Protein AF-A0A285VJ66-F1 (afdb_monomer_lite)

pLDDT: mean 70.26, std 9.8, range [55.66, 88.5]

Structure (mmCIF, N/CA/C/O backbone):
data_AF-A0A285VJ66-F1
#
_entry.id   AF-A0A285VJ66-F1
#
loop_
_atom_site.group_PDB
_atom_site.id
_atom_site.type_symbol
_atom_site.label_atom_id
_atom_site.label_alt_id
_atom_site.label_comp_id
_atom_site.label_asym_id
_atom_site.label_entity_id
_atom_site.label_seq_id
_atom_site.pdbx_PDB_ins_code
_atom_site.Cartn_x
_atom_site.Cartn_y
_atom_site.Cartn_z
_atom_site.occupancy
_atom_site.B_iso_or_equiv
_atom_site.auth_seq_id
_atom_site.auth_comp_id
_atom_site.auth_asym_id
_atom_site.auth_atom_id
_atom_site.pdbx_PDB_model_num
ATOM 1 N N . MET A 1 1 ? 12.751 -8.103 -43.094 1.00 55.66 1 MET A N 1
ATOM 2 C CA . MET A 1 1 ? 13.070 -7.377 -41.845 1.00 55.66 1 MET A CA 1
ATOM 3 C C . MET A 1 1 ? 13.198 -8.414 -40.741 1.00 55.66 1 MET A C 1
ATOM 5 O O . MET A 1 1 ? 12.197 -8.997 -40.358 1.00 55.66 1 MET A O 1
ATOM 9 N N . SER A 1 2 ? 14.432 -8.744 -40.346 1.00 58.69 2 SER A N 1
ATOM 10 C CA . SER A 1 2 ? 14.715 -9.666 -39.235 1.00 58.69 2 SER A CA 1
ATOM 11 C C . SER A 1 2 ? 14.134 -9.054 -37.962 1.00 58.69 2 SER A C 1
ATOM 13 O O . SER A 1 2 ? 14.503 -7.932 -37.615 1.00 58.69 2 SER A O 1
ATOM 15 N N . ASP A 1 3 ? 13.179 -9.744 -37.336 1.00 72.69 3 ASP A N 1
ATOM 16 C CA . ASP A 1 3 ? 12.549 -9.315 -36.089 1.00 72.69 3 ASP A CA 1
ATOM 17 C C . ASP A 1 3 ? 13.599 -9.288 -34.973 1.00 72.69 3 ASP A C 1
ATOM 19 O O . ASP A 1 3 ? 13.880 -10.280 -34.302 1.00 72.69 3 ASP A O 1
ATOM 23 N N . LYS A 1 4 ? 14.231 -8.124 -34.831 1.00 66.81 4 LYS A N 1
ATOM 24 C CA . LYS A 1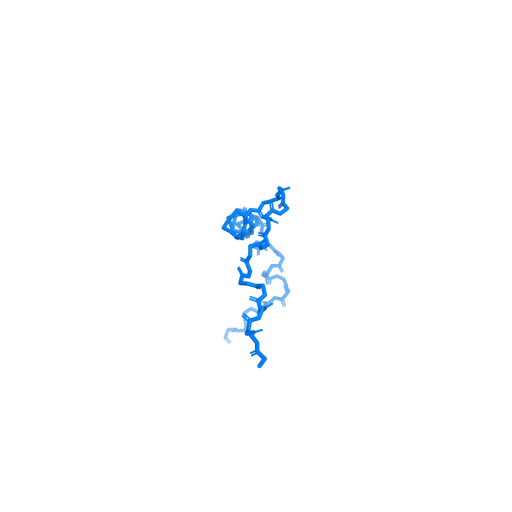 4 ? 15.124 -7.776 -33.730 1.00 66.81 4 LYS A CA 1
ATOM 25 C C . LYS A 1 4 ? 14.336 -7.131 -32.594 1.00 66.81 4 LYS A C 1
ATOM 27 O O . LYS A 1 4 ? 14.822 -6.174 -31.995 1.00 66.81 4 LYS A O 1
ATOM 32 N N . SER A 1 5 ? 13.127 -7.603 -32.294 1.00 67.31 5 SER A N 1
ATOM 33 C CA . SER A 1 5 ? 12.437 -7.149 -31.094 1.00 67.31 5 SER A CA 1
ATOM 34 C C . SER A 1 5 ? 13.207 -7.658 -29.870 1.00 67.31 5 SER A C 1
ATOM 36 O O . SER A 1 5 ? 13.326 -8.875 -29.681 1.00 67.31 5 SER A O 1
ATOM 38 N N . PRO A 1 6 ? 13.796 -6.772 -29.047 1.00 72.75 6 PRO A N 1
ATOM 39 C CA . PRO A 1 6 ? 14.491 -7.199 -27.847 1.00 72.75 6 PRO A CA 1
ATOM 40 C C . PRO A 1 6 ? 13.470 -7.894 -26.942 1.00 72.75 6 PRO A C 1
ATOM 42 O O . PRO A 1 6 ? 12.593 -7.254 -26.362 1.00 72.75 6 PRO A O 1
ATOM 45 N N . ARG A 1 7 ? 13.558 -9.226 -26.829 1.00 69.50 7 ARG A N 1
ATOM 46 C CA . ARG A 1 7 ? 12.698 -10.023 -25.947 1.00 69.50 7 ARG A CA 1
ATOM 47 C C . ARG A 1 7 ? 13.096 -9.754 -24.504 1.00 69.50 7 ARG A C 1
ATOM 49 O O . ARG A 1 7 ? 13.863 -10.514 -23.931 1.00 69.50 7 ARG A O 1
ATOM 56 N N . ASN A 1 8 ? 12.600 -8.645 -23.959 1.00 66.75 8 ASN A N 1
ATOM 57 C CA . ASN A 1 8 ? 12.485 -8.323 -22.538 1.00 66.75 8 ASN A CA 1
ATOM 58 C C . ASN A 1 8 ? 13.452 -9.079 -21.609 1.00 66.75 8 ASN A C 1
ATOM 60 O O . ASN A 1 8 ? 13.027 -9.780 -20.694 1.00 66.75 8 ASN A O 1
ATOM 64 N N . SER A 1 9 ? 14.758 -8.872 -21.759 1.00 62.62 9 SER A N 1
ATOM 65 C CA . SER A 1 9 ? 15.665 -9.000 -20.623 1.00 62.62 9 SER A CA 1
ATOM 66 C C . SER A 1 9 ? 15.836 -7.610 -20.026 1.00 62.62 9 SER A C 1
ATOM 68 O O . SER A 1 9 ? 16.910 -7.012 -20.073 1.00 62.62 9 SER A O 1
ATOM 70 N N . LEU A 1 10 ? 14.742 -7.061 -19.486 1.00 60.94 10 LEU A N 1
ATOM 71 C CA . LEU A 1 10 ? 14.858 -5.971 -18.528 1.00 60.94 10 LEU A CA 1
ATOM 72 C C . LEU A 1 10 ? 15.627 -6.562 -17.351 1.00 60.94 10 LEU A C 1
ATOM 74 O O . LEU A 1 10 ? 15.057 -7.302 -16.543 1.00 60.94 10 LEU A O 1
ATOM 78 N N . SER A 1 11 ? 16.937 -6.302 -17.299 1.00 62.12 11 SER A N 1
ATOM 79 C CA . SER A 1 11 ? 17.725 -6.562 -16.106 1.00 62.12 11 SER A CA 1
ATOM 80 C C . SER A 1 11 ? 16.946 -5.927 -14.963 1.00 62.12 11 SER A C 1
ATOM 82 O O . SER A 1 11 ? 16.591 -4.743 -14.987 1.00 62.12 11 SER A O 1
ATOM 84 N N . LYS A 1 12 ? 16.505 -6.767 -14.027 1.00 65.38 12 LYS A N 1
ATOM 85 C CA . LYS A 1 12 ? 15.714 -6.304 -12.897 1.00 65.38 12 LYS A CA 1
ATOM 86 C C . LYS A 1 12 ? 16.625 -5.345 -12.150 1.00 65.38 12 LYS A C 1
ATOM 88 O O . LYS A 1 12 ? 17.568 -5.787 -11.502 1.00 65.38 12 LYS A O 1
ATOM 93 N N . LYS A 1 13 ? 16.372 -4.040 -12.284 1.00 63.53 13 LYS A N 1
ATOM 94 C CA . LYS A 1 13 ? 16.956 -3.021 -11.412 1.00 63.53 13 LYS A CA 1
ATOM 95 C C . LYS A 1 13 ? 16.795 -3.559 -9.994 1.00 63.53 13 LYS A C 1
ATOM 97 O O . LYS A 1 13 ? 15.666 -3.851 -9.601 1.00 63.53 13 LYS A O 1
ATOM 102 N N . SER A 1 14 ? 17.919 -3.787 -9.313 1.00 64.12 14 SER A N 1
ATOM 103 C CA . SER A 1 14 ? 17.985 -4.356 -7.967 1.00 64.12 14 SER A CA 1
ATOM 104 C C . SER A 1 14 ? 17.087 -3.545 -7.039 1.00 64.12 14 SER A C 1
ATOM 106 O O . SER A 1 14 ? 17.438 -2.463 -6.577 1.00 64.12 14 SER A O 1
ATOM 108 N N . GLY A 1 15 ? 15.879 -4.038 -6.836 1.00 75.12 15 GLY A N 1
ATOM 109 C CA . GLY A 1 15 ? 14.815 -3.365 -6.124 1.00 75.12 15 GLY A CA 1
ATOM 110 C C . GLY A 1 15 ? 13.752 -4.392 -5.789 1.00 75.12 15 GLY A C 1
ATOM 111 O O . GLY A 1 15 ? 13.666 -5.434 -6.442 1.00 75.12 15 GLY A O 1
ATOM 112 N N . LYS A 1 16 ? 12.959 -4.102 -4.752 1.00 77.38 16 LYS A N 1
ATOM 113 C CA . LYS A 1 16 ? 12.009 -5.075 -4.215 1.00 77.38 16 LYS A CA 1
ATOM 114 C C . LYS A 1 16 ? 11.128 -5.661 -5.309 1.00 77.38 16 LYS A C 1
ATOM 116 O O . LYS A 1 16 ? 10.529 -4.914 -6.100 1.00 77.38 16 LYS A O 1
ATOM 121 N N . SER A 1 17 ? 11.048 -6.988 -5.349 1.00 84.19 17 SER A N 1
ATOM 122 C CA . SER A 1 17 ? 10.205 -7.688 -6.315 1.00 84.19 17 SER A CA 1
ATOM 123 C C . SER A 1 17 ? 8.735 -7.279 -6.148 1.00 84.19 17 SER A C 1
ATOM 125 O O . SER A 1 17 ? 8.308 -6.818 -5.090 1.00 84.19 17 SER A O 1
ATOM 127 N N . ILE A 1 18 ? 7.906 -7.464 -7.183 1.00 84.81 18 ILE A N 1
ATOM 128 C CA . ILE A 1 18 ? 6.456 -7.218 -7.057 1.00 84.81 18 ILE A CA 1
ATOM 129 C C . ILE A 1 18 ? 5.831 -8.073 -5.939 1.00 84.81 18 ILE A C 1
ATOM 131 O O . ILE A 1 18 ? 4.848 -7.662 -5.326 1.00 84.81 18 ILE A O 1
ATOM 135 N N . LYS A 1 19 ? 6.419 -9.246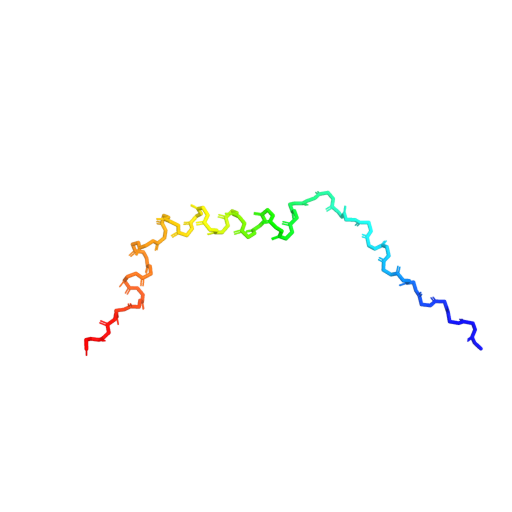 -5.656 1.00 88.06 19 LYS A N 1
ATOM 136 C CA . LYS A 1 19 ? 6.015 -10.137 -4.566 1.00 88.06 19 LYS A 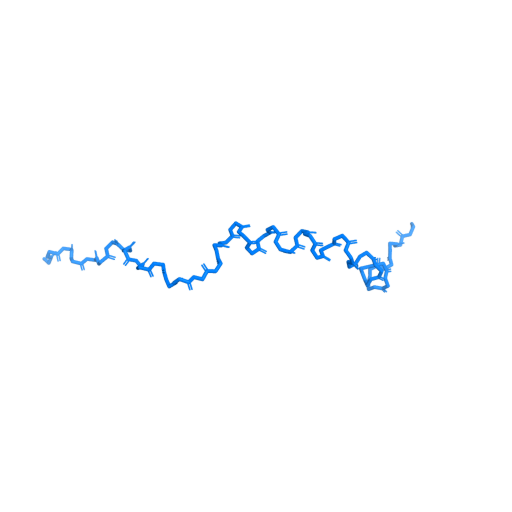CA 1
ATOM 137 C C . LYS A 1 19 ? 6.337 -9.517 -3.206 1.00 88.06 19 LYS A C 1
ATOM 139 O O . LYS A 1 19 ? 5.439 -9.445 -2.374 1.00 88.06 19 LYS A O 1
ATOM 144 N N . GLU A 1 20 ? 7.551 -9.004 -3.021 1.00 84.38 20 GLU A N 1
ATOM 145 C CA . GLU A 1 20 ? 7.947 -8.267 -1.810 1.00 84.38 20 GLU A CA 1
ATOM 146 C C . GLU A 1 20 ? 7.080 -7.027 -1.604 1.00 84.38 20 GLU A C 1
ATOM 148 O O . GLU A 1 20 ? 6.476 -6.878 -0.551 1.00 84.38 20 GLU A O 1
ATOM 153 N N . LYS A 1 21 ? 6.872 -6.211 -2.645 1.00 87.44 21 LYS A N 1
ATOM 154 C CA . LYS A 1 21 ? 5.989 -5.035 -2.559 1.00 87.44 21 LYS A CA 1
ATOM 155 C C . LYS A 1 21 ? 4.559 -5.397 -2.138 1.00 87.44 21 LYS A C 1
ATOM 157 O O . LYS A 1 21 ? 3.905 -4.622 -1.445 1.00 87.44 21 LYS A O 1
ATOM 162 N N . ARG A 1 22 ? 4.036 -6.549 -2.580 1.00 88.50 22 ARG A N 1
ATOM 163 C CA . ARG A 1 22 ? 2.710 -7.042 -2.163 1.00 88.50 22 ARG A CA 1
ATOM 164 C C . ARG A 1 22 ? 2.713 -7.544 -0.719 1.00 88.50 22 ARG A C 1
ATOM 166 O O . ARG A 1 22 ? 1.728 -7.313 -0.027 1.00 88.50 22 ARG A O 1
ATOM 173 N N . ALA A 1 23 ? 3.779 -8.207 -0.276 1.00 87.56 23 ALA A N 1
ATOM 174 C CA . ALA A 1 23 ? 3.938 -8.624 1.115 1.00 87.56 23 ALA A CA 1
ATOM 175 C C . ALA A 1 23 ? 4.019 -7.407 2.049 1.00 87.56 23 ALA A C 1
ATOM 177 O O . ALA A 1 23 ? 3.264 -7.350 3.014 1.00 87.56 23 ALA A O 1
ATOM 178 N N . ASP A 1 24 ? 4.814 -6.394 1.691 1.00 84.50 24 ASP A N 1
ATOM 179 C CA . ASP A 1 24 ? 4.918 -5.131 2.428 1.00 84.50 24 ASP A CA 1
ATOM 180 C C . ASP A 1 24 ? 3.550 -4.454 2.554 1.00 84.50 24 ASP A C 1
ATOM 182 O O . ASP A 1 24 ? 3.153 -4.044 3.639 1.00 84.50 24 ASP A O 1
ATOM 186 N N . LYS A 1 25 ? 2.778 -4.388 1.462 1.00 84.69 25 LYS A N 1
ATOM 187 C CA . LYS A 1 25 ? 1.416 -3.836 1.495 1.00 84.69 25 LYS A CA 1
ATOM 188 C C . LYS A 1 25 ? 0.470 -4.619 2.400 1.00 84.69 25 LYS A C 1
ATOM 190 O O . LYS A 1 25 ? -0.337 -3.994 3.070 1.00 84.69 25 LYS A O 1
ATOM 195 N N . ARG A 1 26 ? 0.549 -5.953 2.422 1.00 81.50 26 ARG A N 1
ATOM 196 C CA . ARG A 1 26 ? -0.276 -6.784 3.317 1.00 81.50 26 ARG A CA 1
ATOM 197 C C . ARG A 1 26 ? 0.114 -6.566 4.779 1.00 81.50 26 ARG A C 1
ATOM 199 O O . ARG A 1 26 ? -0.751 -6.255 5.581 1.00 81.50 26 ARG A O 1
ATOM 206 N N . ALA A 1 27 ? 1.412 -6.596 5.082 1.00 78.38 27 ALA A N 1
ATOM 207 C CA . ALA A 1 27 ? 1.936 -6.347 6.424 1.00 78.38 27 ALA A CA 1
ATOM 208 C C . ALA A 1 27 ? 1.641 -4.921 6.930 1.00 78.38 27 ALA A C 1
ATOM 210 O O . ALA A 1 27 ? 1.438 -4.711 8.121 1.00 78.38 27 ALA A O 1
ATOM 211 N N . LYS A 1 28 ? 1.602 -3.923 6.035 1.00 73.25 28 LYS A N 1
ATOM 212 C CA . LYS A 1 28 ? 1.156 -2.556 6.360 1.00 73.25 28 LYS A CA 1
ATOM 213 C C . LYS A 1 28 ? -0.370 -2.425 6.411 1.00 73.25 28 LYS A C 1
ATOM 215 O O . LYS A 1 28 ? -0.869 -1.605 7.175 1.00 73.25 28 LYS A O 1
ATOM 220 N N . GLY A 1 29 ? -1.096 -3.235 5.645 1.00 62.25 29 GLY A N 1
ATOM 221 C CA . GLY A 1 29 ? -2.558 -3.286 5.619 1.00 62.25 29 GLY A CA 1
ATOM 222 C C . GLY A 1 29 ? -3.172 -3.719 6.950 1.00 62.25 29 GLY A C 1
ATOM 223 O O . GLY A 1 29 ? -4.193 -3.170 7.356 1.00 62.25 29 GLY A O 1
ATOM 224 N N . ASP A 1 30 ? -2.497 -4.599 7.693 1.00 58.47 30 ASP A N 1
ATOM 225 C CA . ASP A 1 30 ? -2.924 -4.974 9.050 1.00 58.47 30 ASP A CA 1
ATOM 226 C C . ASP A 1 30 ? -2.891 -3.778 10.024 1.00 58.47 30 ASP A C 1
ATOM 228 O O . ASP A 1 30 ? -3.671 -3.717 10.971 1.00 58.47 30 ASP A O 1
ATOM 232 N N . SER 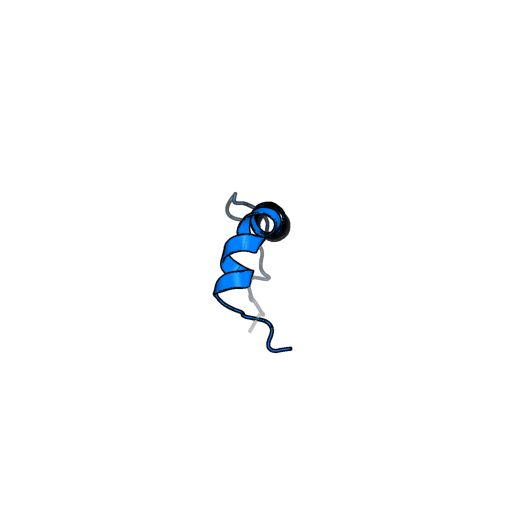A 1 31 ? -2.053 -2.767 9.754 1.00 57.50 31 SER A N 1
ATOM 233 C CA 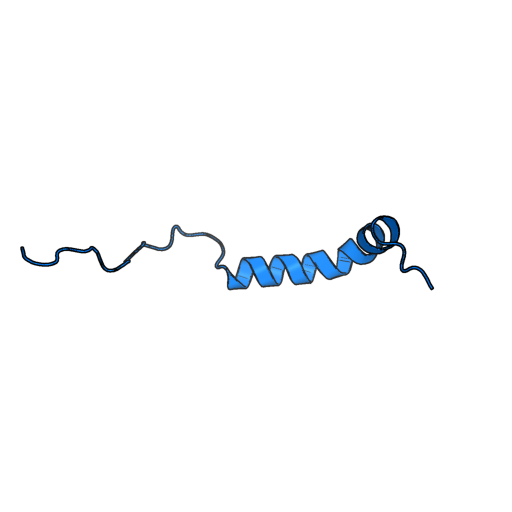. SER A 1 31 ? -2.003 -1.513 10.525 1.00 57.50 31 SER A CA 1
ATOM 234 C C . SER A 1 31 ? -2.912 -0.395 9.989 1.00 57.50 31 SER A C 1
ATOM 236 O O . SER A 1 31 ? -3.120 0.599 10.681 1.00 57.50 31 SER A O 1
ATOM 238 N N . SER A 1 32 ? -3.486 -0.533 8.785 1.00 57.34 32 SER A N 1
ATOM 239 C CA . SER A 1 32 ? -4.345 0.496 8.168 1.00 57.34 32 SER A CA 1
ATOM 240 C C . SER A 1 32 ? -5.840 0.323 8.452 1.00 57.34 32 SER A C 1
ATOM 242 O O . SER A 1 32 ? -6.645 1.116 7.965 1.00 57.34 32 SER A O 1
ATOM 244 N N . SER A 1 33 ? -6.221 -0.666 9.268 1.00 61.06 33 SER A N 1
ATOM 245 C CA . SER A 1 33 ? -7.611 -0.924 9.684 1.00 61.06 33 SER A CA 1
ATOM 246 C C . SER A 1 33 ? -8.314 0.324 10.250 1.00 61.06 33 SER A C 1
ATOM 248 O O . SER A 1 33 ? -9.486 0.568 9.967 1.00 61.06 33 SER A O 1
ATOM 250 N N . ALA A 1 34 ? -7.583 1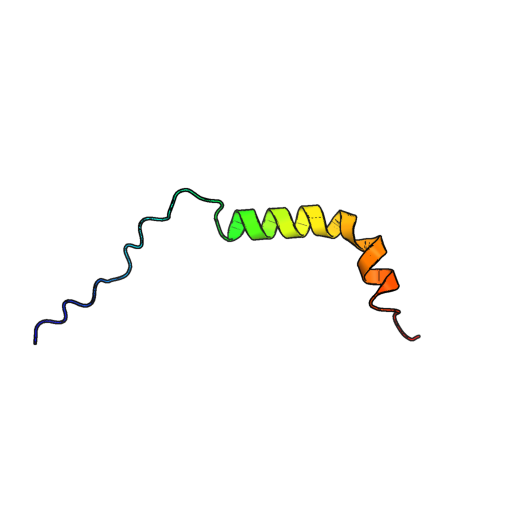.182 10.971 1.00 61.25 34 ALA A N 1
ATOM 251 C CA . ALA A 1 34 ? -8.145 2.403 11.548 1.00 61.25 34 ALA A CA 1
ATOM 252 C C . ALA A 1 34 ? -8.521 3.464 10.497 1.00 61.25 34 ALA A C 1
ATOM 254 O O . ALA A 1 34 ? -9.508 4.170 10.675 1.00 61.25 34 ALA A O 1
ATOM 255 N N . VAL A 1 35 ? -7.760 3.572 9.402 1.00 63.78 35 VAL A N 1
ATOM 256 C CA . VAL A 1 35 ? -7.990 4.580 8.351 1.00 63.78 35 VAL A CA 1
ATOM 257 C C . VAL A 1 35 ? -9.044 4.097 7.354 1.00 63.78 35 VAL A C 1
ATOM 259 O O . VAL A 1 35 ? -9.884 4.869 6.911 1.00 63.78 35 VAL A O 1
ATOM 262 N N . GLU A 1 36 ? -9.066 2.802 7.048 1.00 63.59 36 GLU A N 1
ATOM 263 C CA . GLU A 1 36 ? -10.078 2.220 6.158 1.00 63.59 36 GLU A CA 1
ATOM 264 C C . GLU A 1 36 ? -11.493 2.328 6.762 1.00 63.59 36 GLU A C 1
ATOM 266 O O . GLU A 1 36 ? -12.450 2.647 6.061 1.00 63.59 36 GLU A O 1
ATOM 271 N N . SER A 1 37 ? -11.619 2.140 8.082 1.00 62.91 37 SER A N 1
ATOM 272 C CA . SER A 1 37 ? -12.888 2.266 8.818 1.00 62.91 37 SER A CA 1
ATOM 273 C C . SER A 1 37 ? -13.452 3.696 8.817 1.00 62.91 37 SER A C 1
ATOM 275 O O . SER A 1 37 ? -14.668 3.885 8.768 1.00 62.91 37 SER A O 1
ATOM 277 N N . THR A 1 38 ? -12.586 4.719 8.836 1.00 65.88 38 THR A N 1
ATOM 278 C CA . THR A 1 38 ? -13.013 6.129 8.801 1.00 65.88 38 THR A CA 1
ATOM 279 C C . THR A 1 38 ? -13.324 6.615 7.389 1.00 65.88 38 THR A C 1
ATOM 281 O O . THR A 1 38 ? -14.231 7.428 7.214 1.00 65.88 38 THR A O 1
ATOM 284 N N . LEU A 1 39 ? -12.605 6.118 6.378 1.00 70.25 39 LEU A N 1
ATOM 285 C CA . LEU A 1 39 ? -12.804 6.499 4.976 1.00 70.25 39 LEU A CA 1
ATOM 286 C C . LEU A 1 39 ? -13.966 5.754 4.313 1.00 70.25 39 LEU A C 1
ATOM 288 O O . LEU A 1 39 ? -14.630 6.300 3.428 1.00 70.25 39 LEU A O 1
ATOM 292 N N . HIS A 1 40 ? -14.240 4.529 4.754 1.00 70.69 40 HIS A N 1
ATOM 293 C CA . HIS A 1 40 ? -15.310 3.700 4.222 1.00 70.69 40 HIS A CA 1
ATOM 294 C C . HIS A 1 40 ? -16.250 3.273 5.350 1.00 70.69 40 HIS A C 1
ATOM 296 O O . HIS A 1 40 ? -16.226 2.113 5.774 1.00 70.69 40 HIS A O 1
ATOM 302 N N . PRO A 1 41 ? -17.125 4.180 5.834 1.00 67.44 41 PRO A N 1
ATOM 303 C CA . PRO A 1 41 ? -18.175 3.782 6.753 1.00 67.44 41 PRO A CA 1
ATOM 304 C C . PRO A 1 41 ? -19.070 2.775 6.029 1.00 67.44 41 PRO A C 1
ATOM 306 O O . PRO A 1 41 ? -19.800 3.119 5.095 1.00 67.44 41 PRO A O 1
ATOM 309 N N . LYS A 1 42 ? -19.000 1.507 6.445 1.00 73.12 42 LYS A N 1
ATOM 310 C CA . LYS A 1 42 ? -19.942 0.475 6.010 1.00 73.12 42 LYS A CA 1
ATOM 311 C C . LYS A 1 42 ? -21.342 0.947 6.399 1.00 73.12 42 LYS A C 1
ATOM 313 O O . LYS A 1 42 ? -21.701 0.927 7.576 1.00 73.12 42 LYS A O 1
ATOM 318 N N . LYS A 1 43 ? -22.122 1.410 5.419 1.00 66.81 43 LYS A N 1
ATOM 319 C CA . LYS A 1 43 ? -23.554 1.644 5.613 1.00 66.81 43 LYS A CA 1
ATOM 320 C C . LYS A 1 43 ? -24.198 0.288 5.917 1.00 66.81 43 LYS A C 1
ATOM 322 O O . LYS A 1 43 ? -23.944 -0.673 5.193 1.00 66.81 43 LYS A O 1
ATOM 327 N N . ARG A 1 44 ? -24.907 0.230 7.048 1.00 60.44 44 ARG A N 1
ATOM 328 C CA . ARG A 1 44 ? -25.668 -0.938 7.514 1.00 60.44 44 ARG A CA 1
ATOM 329 C C . ARG A 1 44 ? -26.802 -1.254 6.555 1.00 60.44 44 ARG A C 1
ATOM 331 O O . ARG A 1 44 ? -27.358 -0.284 5.994 1.00 60.44 44 ARG A O 1
#

Sequence (44 aa):
MSDKSPRNSLSKKSGKSIKEKRADKRAKGDSSSAVESTLHPKKR

Foldseek 3Di:
DPPPPPPDPPVPPPDDDPVRVVVVCVVVVVVCPVVCCVVDVPDD

Radius of gyration: 19.98 Å; chains: 1; bounding box: 44×17×53 Å

Organism: NCBI:txid2248773

Secondary structure (DSSP, 8-state):
-------------SS--HHHHHHHHHHHHTT-HHHHHHHS----